Protein AF-A0A1G1XYU4-F1 (afdb_monomer)

Secondary structure (DSSP, 8-state):
--HHHHHHHHHHHHHHHHHHHHHHHHH--TTS--HHHHHHHHHHHHHHHHHHHHHHHHHHHHHH-TTS-HHHHHHHHHHHHHHHHHHHHHHHHHHHTT---HHHHHHHHHHHHHHHHHHHHTS-------S--

Organism: NCBI:txid1797532

Mean predicted aligned error: 9.59 Å

Radius of gyration: 18.7 Å; Cα contacts (8 Å, |Δi|>4): 73; chains: 1; bounding box: 48×29×56 Å

Foldseek 3Di:
DPPVVVLVVLVVQLVVLVVLLVVLVVPDDPVDDDPVSVVSNLVSQLSNQLSVQLVVQLVVCVVVPVPDDPVVSSVVSSLVSNLVSCLVSVQVVCVVVVVDDPVVNVVSVVVSVVVVVVVVVVPDPPPPPDDDD

Structure (mmCIF, N/CA/C/O backbone):
data_AF-A0A1G1XYU4-F1
#
_entry.id   AF-A0A1G1XYU4-F1
#
loop_
_atom_site.group_PDB
_atom_site.id
_atom_site.type_symbol
_atom_site.label_atom_id
_atom_site.label_alt_id
_atom_site.label_comp_id
_atom_site.label_asym_id
_atom_site.label_entity_id
_atom_site.label_seq_id
_atom_site.pdbx_PDB_ins_code
_atom_site.Cartn_x
_atom_site.Cartn_y
_atom_site.Cartn_z
_atom_site.occupancy
_atom_site.B_iso_or_equiv
_atom_site.auth_seq_id
_atom_site.auth_comp_id
_atom_site.auth_asym_id
_atom_site.auth_atom_id
_atom_site.pdbx_PDB_model_num
ATOM 1 N N . MET A 1 1 ? -0.118 -2.301 21.651 1.00 57.94 1 MET A N 1
ATOM 2 C CA . MET A 1 1 ? 0.614 -1.166 21.042 1.00 57.94 1 MET A CA 1
ATOM 3 C C . MET A 1 1 ? -0.142 0.128 21.299 1.00 57.94 1 MET A C 1
ATOM 5 O O . MET A 1 1 ? -1.360 0.132 21.177 1.00 57.94 1 MET A O 1
ATOM 9 N N . SER A 1 2 ? 0.558 1.212 21.639 1.00 79.00 2 SER A N 1
ATOM 10 C CA . SER A 1 2 ? -0.034 2.557 21.652 1.00 79.00 2 SER A CA 1
ATOM 11 C C . SER A 1 2 ? -0.469 2.937 20.234 1.00 79.00 2 SER A C 1
ATOM 13 O O . SER A 1 2 ? 0.284 2.725 19.283 1.00 79.00 2 SER A O 1
ATOM 15 N N . LEU A 1 3 ? -1.666 3.516 20.093 1.00 74.38 3 LEU A N 1
ATOM 16 C CA . LEU A 1 3 ? -2.190 4.030 18.821 1.00 74.38 3 LEU A CA 1
ATOM 17 C C . LEU A 1 3 ? -1.169 4.906 18.087 1.00 74.38 3 LEU A C 1
ATOM 19 O O . LEU A 1 3 ? -1.012 4.796 16.877 1.00 74.38 3 LEU A O 1
ATOM 23 N N . LYS A 1 4 ? -0.419 5.725 18.830 1.00 79.25 4 LYS A N 1
ATOM 24 C CA . LYS A 1 4 ? 0.601 6.617 18.267 1.00 79.25 4 LYS A CA 1
ATOM 25 C C . LYS A 1 4 ? 1.712 5.838 17.558 1.00 79.25 4 LYS A C 1
ATOM 27 O O . LYS A 1 4 ? 2.116 6.224 16.471 1.00 79.25 4 LYS A O 1
ATOM 32 N N . ILE A 1 5 ? 2.151 4.718 18.140 1.00 84.12 5 ILE A N 1
ATOM 33 C CA . ILE A 1 5 ? 3.210 3.865 17.579 1.00 84.12 5 ILE A CA 1
ATOM 34 C C . ILE A 1 5 ? 2.732 3.207 16.283 1.00 84.12 5 ILE A C 1
ATOM 36 O O . ILE A 1 5 ? 3.473 3.170 15.310 1.00 84.12 5 ILE A O 1
ATOM 40 N N . PHE A 1 6 ? 1.480 2.743 16.242 1.00 83.50 6 PHE A N 1
ATOM 41 C CA . PHE A 1 6 ? 0.910 2.126 15.042 1.00 83.50 6 PHE A CA 1
ATOM 42 C C . PHE A 1 6 ? 0.887 3.091 13.848 1.00 83.50 6 PHE A C 1
ATOM 44 O O . PHE A 1 6 ? 1.368 2.752 12.770 1.00 83.50 6 PHE A O 1
ATOM 51 N N . PHE A 1 7 ? 0.390 4.316 14.050 1.00 83.25 7 PHE A N 1
ATOM 52 C CA . PHE A 1 7 ? 0.400 5.338 12.999 1.00 83.25 7 PHE A CA 1
ATOM 53 C C . PHE A 1 7 ? 1.820 5.737 12.596 1.00 83.25 7 PHE A C 1
ATOM 55 O O . PHE A 1 7 ? 2.085 5.900 11.409 1.00 83.25 7 PHE A O 1
ATOM 62 N N . LEU A 1 8 ? 2.737 5.853 13.559 1.00 87.00 8 LEU A N 1
ATOM 63 C CA . LEU A 1 8 ? 4.131 6.197 13.289 1.00 87.00 8 LEU A CA 1
ATOM 64 C C . LEU A 1 8 ? 4.805 5.133 12.410 1.00 87.00 8 LEU A C 1
ATOM 66 O O . LEU A 1 8 ? 5.450 5.488 11.428 1.00 87.00 8 LEU A O 1
ATOM 70 N N . LEU A 1 9 ? 4.586 3.843 12.689 1.00 87.94 9 LEU A N 1
ATOM 71 C CA . LEU A 1 9 ? 5.093 2.744 11.857 1.00 87.94 9 LEU A CA 1
ATOM 72 C C . LEU A 1 9 ? 4.545 2.797 10.427 1.00 87.94 9 LEU A C 1
ATOM 74 O O . LEU A 1 9 ? 5.304 2.607 9.479 1.00 87.94 9 LEU A O 1
ATOM 78 N N . ILE A 1 10 ? 3.251 3.090 10.260 1.00 85.94 10 ILE A N 1
ATOM 79 C CA . ILE A 1 10 ? 2.650 3.223 8.926 1.00 85.94 10 ILE A CA 1
ATOM 80 C C . ILE A 1 10 ? 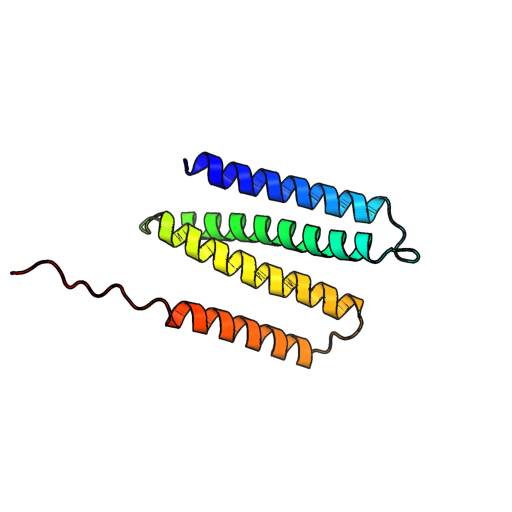3.257 4.404 8.175 1.00 85.94 10 ILE A C 1
ATOM 82 O O . ILE A 1 10 ? 3.630 4.256 7.014 1.00 85.94 10 ILE A O 1
ATOM 86 N N . ILE A 1 11 ? 3.388 5.561 8.825 1.00 88.69 11 ILE A N 1
ATOM 87 C CA . ILE A 1 11 ? 3.976 6.753 8.206 1.00 88.69 11 ILE A CA 1
ATOM 88 C C . ILE A 1 11 ? 5.423 6.469 7.794 1.00 88.69 11 ILE A C 1
ATOM 90 O O . ILE A 1 11 ? 5.771 6.706 6.641 1.00 88.69 11 ILE A O 1
ATOM 94 N N . LEU A 1 12 ? 6.237 5.894 8.684 1.00 90.56 12 LEU A N 1
ATOM 95 C CA . LEU A 1 12 ? 7.620 5.527 8.368 1.00 90.56 12 LEU A CA 1
ATOM 96 C C . LEU A 1 12 ? 7.702 4.542 7.200 1.00 90.56 12 LEU A C 1
ATOM 98 O O . LEU A 1 12 ? 8.475 4.769 6.274 1.00 90.56 12 LEU A O 1
ATOM 102 N N . GLY A 1 13 ? 6.882 3.488 7.200 1.00 89.56 13 GLY A N 1
ATOM 103 C CA . GLY A 1 13 ? 6.849 2.519 6.102 1.00 89.56 13 GLY A CA 1
ATOM 104 C C . GLY A 1 13 ? 6.423 3.146 4.771 1.00 89.56 13 GLY A C 1
ATOM 105 O O . GLY A 1 13 ? 6.997 2.840 3.726 1.00 89.56 13 GLY A O 1
ATOM 106 N N . THR A 1 14 ? 5.465 4.074 4.805 1.00 89.81 14 THR A N 1
ATOM 107 C CA . THR A 1 14 ? 4.993 4.805 3.616 1.00 89.81 14 THR A CA 1
ATOM 108 C C . THR A 1 14 ? 6.079 5.726 3.068 1.00 89.81 14 THR A C 1
ATOM 110 O O . THR A 1 14 ? 6.322 5.744 1.867 1.00 89.81 14 THR A O 1
ATOM 113 N N . VAL A 1 15 ? 6.772 6.466 3.938 1.00 91.12 15 VAL A N 1
ATOM 114 C CA . VAL A 1 15 ? 7.872 7.355 3.533 1.00 91.12 15 VAL A CA 1
ATOM 115 C C . VAL A 1 15 ? 9.042 6.547 2.979 1.00 91.12 15 VAL A C 1
ATOM 117 O O . VAL A 1 15 ? 9.586 6.900 1.937 1.00 91.12 15 VAL A O 1
ATOM 120 N N . PHE A 1 16 ? 9.399 5.439 3.630 1.00 91.81 16 PHE A N 1
ATOM 121 C CA . PHE A 1 16 ? 10.491 4.575 3.186 1.00 91.81 16 PHE A CA 1
ATOM 122 C C . PHE A 1 16 ? 10.206 3.937 1.820 1.00 91.81 16 PHE A C 1
ATOM 124 O O . PHE A 1 16 ? 11.049 3.978 0.926 1.00 91.81 16 PHE A O 1
ATOM 131 N N . SER A 1 17 ? 9.000 3.393 1.632 1.00 90.75 17 SER A N 1
ATOM 132 C CA . SER A 1 17 ? 8.579 2.835 0.340 1.00 90.75 17 SER A CA 1
ATOM 133 C C . SER A 1 17 ? 8.449 3.908 -0.746 1.00 90.75 17 SER A C 1
ATOM 135 O O . SER A 1 17 ? 8.870 3.674 -1.877 1.00 90.75 17 SER A O 1
ATOM 137 N N . GLY A 1 18 ? 7.977 5.108 -0.400 1.00 88.31 18 GLY A N 1
ATOM 138 C CA . GLY A 1 18 ? 7.931 6.246 -1.318 1.00 88.31 18 GLY A CA 1
ATOM 139 C C . GLY A 1 18 ? 9.324 6.698 -1.760 1.00 88.31 18 GLY A C 1
ATOM 140 O O . GLY A 1 18 ? 9.548 6.929 -2.946 1.00 88.31 18 GLY A O 1
ATOM 141 N N . PHE A 1 19 ? 10.284 6.752 -0.832 1.00 91.25 19 PHE A N 1
ATOM 142 C CA . PHE A 1 19 ? 11.681 7.048 -1.149 1.00 91.25 19 PHE A CA 1
ATOM 143 C C . PHE A 1 19 ? 12.275 5.997 -2.090 1.00 91.25 19 PHE A C 1
ATOM 145 O O . PHE A 1 19 ? 12.907 6.351 -3.082 1.00 91.25 19 PHE A O 1
ATOM 152 N N . ASN A 1 20 ? 12.021 4.713 -1.823 1.00 90.12 20 ASN A N 1
ATOM 153 C CA . ASN A 1 20 ? 12.475 3.621 -2.681 1.00 90.12 20 ASN A CA 1
ATOM 154 C C . ASN A 1 20 ? 11.899 3.740 -4.104 1.00 90.12 20 ASN A C 1
ATOM 156 O O . ASN A 1 20 ? 12.625 3.609 -5.084 1.00 90.12 20 ASN A O 1
ATOM 160 N N . LEU A 1 21 ? 10.615 4.088 -4.226 1.00 89.75 21 LEU A N 1
ATOM 161 C CA . LEU A 1 21 ? 9.961 4.315 -5.514 1.00 89.75 21 LEU A CA 1
ATOM 162 C C . LEU A 1 21 ? 10.594 5.475 -6.299 1.00 89.75 21 LEU A C 1
ATOM 164 O O . LEU A 1 21 ? 10.895 5.312 -7.482 1.00 89.75 21 LEU A O 1
ATOM 168 N N . VAL A 1 22 ? 10.831 6.621 -5.651 1.00 89.56 22 VAL A N 1
ATOM 169 C CA . VAL A 1 22 ? 11.508 7.772 -6.278 1.00 89.56 22 VAL A CA 1
ATOM 170 C C . VAL A 1 22 ? 12.934 7.407 -6.684 1.00 89.56 22 VAL A C 1
ATOM 172 O O . VAL A 1 22 ? 13.363 7.742 -7.785 1.00 89.56 22 VAL A O 1
ATOM 175 N N . PHE A 1 23 ? 13.650 6.675 -5.831 1.00 89.44 23 PHE A N 1
ATOM 176 C CA . PHE A 1 23 ? 15.001 6.209 -6.119 1.00 89.44 23 PHE A CA 1
ATOM 177 C C . PHE A 1 23 ? 15.038 5.306 -7.356 1.00 89.44 23 PHE A C 1
ATOM 179 O O . PHE A 1 23 ? 15.885 5.509 -8.226 1.00 89.44 23 PHE A O 1
ATOM 186 N N . ILE A 1 24 ? 14.100 4.359 -7.473 1.00 87.88 24 ILE A N 1
ATOM 187 C CA . ILE A 1 24 ? 14.015 3.474 -8.639 1.00 87.88 24 ILE A CA 1
ATOM 188 C C . ILE A 1 24 ? 13.727 4.277 -9.915 1.00 87.88 24 ILE A C 1
ATOM 190 O O . ILE A 1 24 ? 14.407 4.088 -10.919 1.00 87.88 24 ILE A O 1
ATOM 194 N N . LEU A 1 25 ? 12.766 5.205 -9.867 1.00 86.38 25 LEU A N 1
ATOM 195 C CA . LEU A 1 25 ? 12.396 6.051 -11.010 1.00 86.38 25 LEU A CA 1
ATOM 196 C C . LEU A 1 25 ? 13.528 6.974 -11.478 1.00 86.38 25 LEU A C 1
ATOM 198 O O . LEU A 1 25 ? 13.605 7.274 -12.665 1.00 86.38 25 LEU A O 1
ATOM 202 N N . ALA A 1 26 ? 14.373 7.445 -10.560 1.00 87.50 26 ALA A N 1
ATOM 203 C CA . ALA A 1 26 ? 15.445 8.387 -10.874 1.00 87.50 26 ALA A CA 1
ATOM 204 C C . ALA A 1 26 ? 16.742 7.714 -11.352 1.00 87.50 26 ALA A C 1
ATOM 206 O O . ALA A 1 26 ? 17.514 8.350 -12.062 1.00 87.50 26 ALA A O 1
ATOM 207 N N . ASN A 1 27 ? 17.004 6.465 -10.946 1.00 85.00 27 ASN A N 1
ATOM 208 C CA . ASN A 1 27 ? 18.310 5.822 -11.152 1.00 85.00 27 ASN A CA 1
ATOM 209 C C . ASN A 1 27 ? 18.290 4.632 -12.120 1.00 85.00 27 ASN A C 1
ATOM 211 O O . ASN A 1 27 ? 19.360 4.189 -12.526 1.00 85.00 27 ASN A O 1
ATOM 215 N N . PHE A 1 28 ? 17.122 4.083 -12.469 1.00 84.88 28 PHE A N 1
ATOM 216 C CA . PHE A 1 28 ? 17.045 2.904 -13.334 1.00 84.88 28 PHE A CA 1
ATOM 217 C C . PHE A 1 28 ? 16.431 3.233 -14.690 1.00 84.88 28 PHE A C 1
ATOM 219 O O . PHE A 1 28 ? 15.299 3.709 -14.781 1.00 84.88 28 PHE A O 1
ATOM 226 N N . ASP A 1 29 ? 17.162 2.889 -15.750 1.00 76.31 29 ASP A N 1
ATOM 227 C CA . ASP A 1 29 ? 16.671 3.008 -17.115 1.00 76.31 29 ASP A CA 1
ATOM 228 C C . ASP A 1 29 ? 15.583 1.962 -17.406 1.00 76.31 29 ASP A C 1
ATOM 230 O O . ASP A 1 29 ? 15.827 0.762 -17.239 1.00 76.31 29 ASP A O 1
ATOM 234 N N . PRO A 1 30 ? 14.411 2.367 -17.935 1.00 71.06 30 PRO A N 1
ATOM 235 C CA . PRO A 1 30 ? 13.280 1.472 -18.193 1.00 71.06 30 PRO A CA 1
ATOM 236 C C . PRO A 1 30 ? 13.570 0.359 -19.212 1.00 71.06 30 PRO A C 1
ATOM 238 O O . PRO A 1 30 ? 12.846 -0.633 -19.253 1.00 71.06 30 PRO A O 1
ATOM 241 N N . ASN A 1 31 ? 14.635 0.496 -20.006 1.00 72.44 31 ASN A N 1
ATOM 242 C CA . ASN A 1 31 ? 14.992 -0.440 -21.073 1.00 72.44 31 ASN A CA 1
ATOM 243 C C . ASN A 1 31 ? 15.958 -1.555 -20.627 1.00 72.44 31 ASN A C 1
ATOM 245 O O . ASN A 1 31 ? 16.172 -2.494 -21.389 1.00 72.44 31 ASN A O 1
ATOM 249 N N . GLN A 1 32 ? 16.535 -1.473 -19.420 1.00 75.00 32 GLN A N 1
ATOM 250 C CA . GLN A 1 32 ? 17.489 -2.464 -18.887 1.00 75.00 32 GLN A CA 1
ATOM 251 C C . GLN A 1 32 ? 17.120 -2.931 -17.466 1.00 75.00 32 GLN A C 1
ATOM 253 O O . GLN A 1 32 ? 17.979 -3.264 -16.650 1.00 75.00 32 GLN A O 1
ATOM 258 N N . ILE A 1 33 ? 15.826 -2.944 -17.140 1.00 80.69 33 ILE A N 1
ATOM 259 C CA . ILE A 1 33 ? 15.352 -3.307 -15.801 1.00 80.69 33 ILE A CA 1
ATOM 260 C C . ILE A 1 33 ? 15.491 -4.817 -15.564 1.00 80.69 33 ILE A C 1
ATOM 262 O O . ILE A 1 33 ? 14.922 -5.633 -16.288 1.00 80.69 33 ILE A O 1
ATOM 266 N N . SER A 1 34 ? 16.192 -5.192 -14.489 1.00 84.56 34 SER A N 1
ATOM 267 C CA . SER A 1 34 ? 16.203 -6.572 -13.994 1.00 84.56 34 SER A CA 1
ATOM 268 C C . SER A 1 34 ? 14.860 -6.934 -13.348 1.00 84.56 34 SER A C 1
ATOM 270 O O . SER A 1 34 ? 14.172 -6.083 -12.777 1.00 84.56 34 SER A O 1
ATOM 272 N N . PHE A 1 35 ? 14.505 -8.222 -13.360 1.00 83.44 35 PHE A N 1
ATOM 273 C CA . PHE A 1 35 ? 13.283 -8.717 -12.718 1.00 83.44 35 PHE A CA 1
ATOM 274 C C . PHE A 1 35 ? 13.170 -8.304 -11.237 1.00 83.44 35 PHE A C 1
ATOM 276 O O . PHE A 1 35 ? 12.081 -7.975 -10.766 1.00 83.44 35 PHE A O 1
ATOM 283 N N . PHE A 1 36 ? 14.291 -8.258 -10.511 1.00 83.94 36 PHE A N 1
ATOM 284 C CA . PHE A 1 36 ? 14.309 -7.836 -9.109 1.00 83.94 36 PHE A CA 1
ATOM 285 C C . PHE A 1 36 ? 13.932 -6.365 -8.947 1.00 83.94 36 PHE A C 1
ATOM 287 O O . PHE A 1 36 ? 13.090 -6.048 -8.111 1.00 83.94 36 PHE A O 1
ATOM 294 N N . THR A 1 37 ? 14.500 -5.477 -9.767 1.00 85.94 37 THR A N 1
ATOM 295 C CA . THR A 1 37 ? 14.176 -4.043 -9.744 1.00 85.94 37 THR A CA 1
ATOM 296 C C . THR A 1 37 ? 12.709 -3.811 -10.099 1.00 85.94 37 THR A C 1
ATOM 298 O O . THR A 1 37 ? 12.035 -3.009 -9.453 1.00 85.94 37 THR A O 1
ATOM 301 N N . PHE A 1 38 ? 12.186 -4.567 -11.069 1.00 84.38 38 PHE A N 1
ATOM 302 C CA . PHE A 1 38 ? 10.769 -4.542 -11.420 1.00 84.38 38 PHE A CA 1
ATOM 303 C C . PHE A 1 38 ? 9.893 -4.934 -10.221 1.00 84.38 38 PHE A C 1
ATOM 305 O O . PHE A 1 38 ? 9.003 -4.179 -9.838 1.00 84.38 38 PHE A O 1
ATOM 312 N N . LEU A 1 39 ? 10.165 -6.067 -9.566 1.00 87.56 39 LEU A N 1
ATOM 313 C CA . LEU A 1 39 ? 9.392 -6.512 -8.403 1.00 87.56 39 LEU A CA 1
ATOM 314 C C . LEU A 1 39 ? 9.448 -5.497 -7.245 1.00 87.56 39 LEU A C 1
ATOM 316 O O . LEU A 1 39 ? 8.415 -5.185 -6.645 1.00 87.56 39 LEU A O 1
ATOM 320 N N . LEU A 1 40 ? 10.632 -4.941 -6.966 1.00 87.31 40 LEU A N 1
ATOM 321 C CA . LEU A 1 40 ? 10.838 -3.934 -5.921 1.00 87.31 40 LEU A CA 1
ATOM 322 C C . LEU A 1 40 ? 10.051 -2.646 -6.192 1.00 87.31 40 LEU A C 1
ATOM 324 O O . LEU A 1 40 ? 9.504 -2.053 -5.258 1.00 87.31 40 LEU A O 1
ATOM 328 N N . PHE A 1 41 ? 9.942 -2.247 -7.461 1.00 87.81 41 PHE A N 1
ATOM 329 C CA . PHE A 1 41 ? 9.132 -1.108 -7.876 1.00 87.81 41 PHE A CA 1
ATOM 330 C C . PHE A 1 41 ? 7.649 -1.323 -7.553 1.00 87.81 41 PHE A C 1
ATOM 332 O O . PHE A 1 41 ? 7.046 -0.483 -6.883 1.00 87.81 41 PHE A O 1
ATOM 339 N N . TYR A 1 42 ? 7.060 -2.458 -7.952 1.00 86.69 42 TYR A N 1
ATOM 340 C CA . TYR A 1 42 ? 5.636 -2.726 -7.693 1.00 86.69 42 TYR A CA 1
ATOM 341 C C . TYR A 1 42 ? 5.323 -2.908 -6.208 1.00 86.69 42 TYR A C 1
ATOM 343 O O . TYR A 1 42 ? 4.276 -2.445 -5.753 1.00 86.69 42 TYR A O 1
ATOM 351 N N . LEU A 1 43 ? 6.224 -3.530 -5.441 1.00 88.31 43 LEU A N 1
ATOM 352 C CA . LEU A 1 43 ? 6.102 -3.616 -3.982 1.00 88.31 43 LEU A CA 1
ATOM 353 C C . LEU A 1 43 ? 6.126 -2.224 -3.346 1.00 88.31 43 LEU A C 1
ATOM 355 O O . LEU A 1 43 ? 5.242 -1.896 -2.555 1.00 88.31 43 LEU A O 1
ATOM 359 N N . SER A 1 44 ? 7.093 -1.388 -3.721 1.00 89.56 44 SER A N 1
ATOM 360 C CA . SER A 1 44 ? 7.216 -0.025 -3.192 1.00 89.56 44 SER A CA 1
ATOM 361 C C . SER A 1 44 ? 6.006 0.833 -3.558 1.00 89.56 44 SER A C 1
ATOM 363 O O . SER A 1 44 ? 5.479 1.554 -2.708 1.00 89.56 44 SER A O 1
ATOM 365 N N . LEU A 1 45 ? 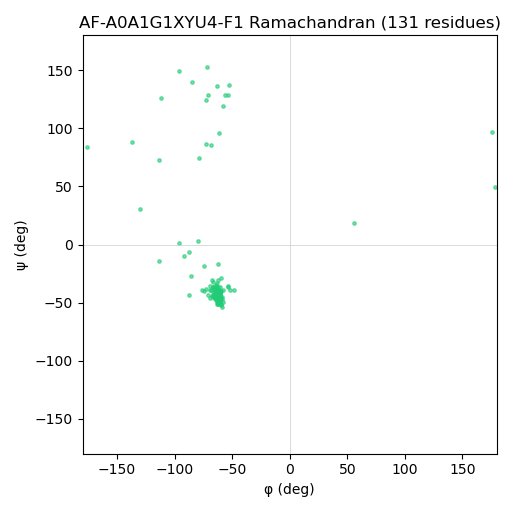5.500 0.696 -4.786 1.00 88.06 45 LEU A N 1
ATOM 366 C CA . LEU A 1 45 ? 4.278 1.352 -5.246 1.00 88.06 45 LEU A CA 1
ATOM 367 C C . LEU A 1 45 ? 3.066 0.892 -4.430 1.00 88.06 45 LEU A C 1
ATOM 369 O O . LEU A 1 45 ? 2.326 1.723 -3.907 1.00 88.06 45 LEU A O 1
ATOM 373 N N . PHE A 1 46 ? 2.903 -0.419 -4.241 1.00 89.25 46 PHE A N 1
ATOM 374 C CA . PHE A 1 46 ? 1.828 -0.978 -3.424 1.00 89.25 46 PHE A CA 1
ATOM 375 C C . PHE A 1 46 ? 1.852 -0.460 -1.981 1.00 89.25 46 PHE A C 1
ATOM 377 O O . PHE A 1 46 ? 0.827 0.018 -1.491 1.00 89.25 46 PHE A O 1
ATOM 384 N N . PHE A 1 47 ? 3.006 -0.508 -1.310 1.00 88.12 47 PHE A N 1
ATOM 385 C CA . PHE A 1 47 ? 3.131 -0.042 0.074 1.00 88.12 47 PHE A CA 1
ATOM 386 C C . PHE A 1 47 ? 2.893 1.463 0.207 1.00 88.12 47 PHE A C 1
ATOM 388 O O . PHE A 1 47 ? 2.189 1.884 1.127 1.00 88.12 47 PHE A O 1
ATOM 395 N N . THR A 1 48 ? 3.398 2.260 -0.737 1.00 88.75 48 THR A N 1
ATOM 396 C CA . THR A 1 48 ? 3.194 3.714 -0.748 1.00 88.75 48 THR A CA 1
ATOM 397 C C . THR A 1 48 ? 1.710 4.052 -0.878 1.00 88.75 48 THR A C 1
ATOM 399 O O . THR A 1 48 ? 1.167 4.827 -0.088 1.00 88.75 48 THR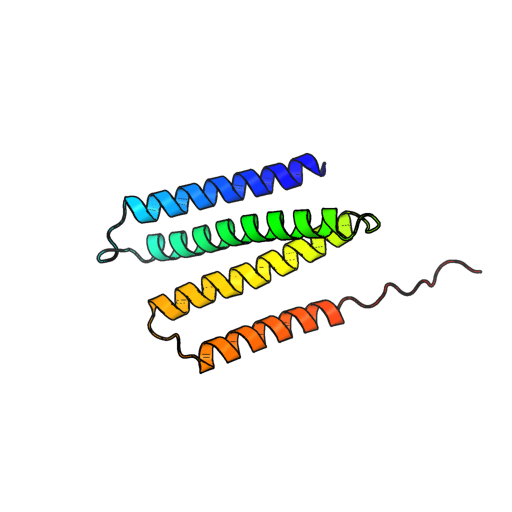 A O 1
ATOM 402 N N . LEU A 1 49 ? 1.020 3.427 -1.837 1.00 86.56 49 LEU A N 1
ATOM 403 C CA . LEU A 1 49 ? -0.411 3.640 -2.038 1.00 86.56 49 LEU A CA 1
ATOM 404 C C . LEU A 1 49 ? -1.227 3.143 -0.839 1.00 86.56 49 LEU A C 1
ATOM 406 O O . LEU A 1 49 ? -2.139 3.839 -0.395 1.00 86.56 49 LEU A O 1
ATOM 410 N N . ALA A 1 50 ? -0.892 1.974 -0.279 1.00 85.44 50 ALA A N 1
ATOM 411 C CA . ALA A 1 50 ? -1.602 1.412 0.875 1.00 85.44 50 ALA A CA 1
ATOM 412 C C . ALA A 1 50 ? -1.482 2.320 2.096 1.00 85.44 50 ALA A C 1
ATOM 414 O O . ALA A 1 50 ? -2.479 2.580 2.770 1.00 85.44 50 ALA A O 1
ATOM 415 N N . GLY A 1 51 ? -0.293 2.866 2.336 1.00 85.00 51 GLY A N 1
ATOM 416 C CA . GLY A 1 51 ? -0.063 3.857 3.376 1.00 85.00 51 GLY A CA 1
ATOM 417 C C . GLY A 1 51 ? -0.893 5.127 3.192 1.00 85.00 51 GLY A C 1
ATOM 418 O O . GLY A 1 51 ? -1.615 5.533 4.106 1.00 85.00 51 GLY A O 1
ATOM 419 N N . LEU A 1 52 ? -0.852 5.722 1.996 1.00 86.69 52 LEU A N 1
ATOM 420 C CA . LEU A 1 52 ? -1.598 6.945 1.680 1.00 86.69 52 LEU A CA 1
ATOM 421 C C . LEU A 1 52 ? -3.113 6.749 1.794 1.00 86.69 52 LEU A C 1
ATOM 423 O O . LEU A 1 52 ? -3.791 7.540 2.454 1.00 86.69 52 LEU A O 1
ATOM 427 N N . ILE A 1 53 ? -3.651 5.681 1.200 1.00 86.62 53 ILE A N 1
ATOM 428 C CA . ILE A 1 53 ? -5.089 5.398 1.239 1.00 86.62 53 ILE A CA 1
ATOM 429 C C . ILE A 1 53 ? -5.533 5.083 2.666 1.00 86.62 53 ILE A C 1
ATOM 431 O O . ILE A 1 53 ? -6.613 5.519 3.070 1.00 86.62 53 ILE A O 1
ATOM 435 N N . PHE A 1 54 ? -4.717 4.381 3.457 1.00 86.75 54 PHE A N 1
ATOM 436 C CA . PHE A 1 54 ? -5.016 4.145 4.868 1.00 86.75 54 PHE A CA 1
ATOM 437 C C . PHE A 1 54 ? -5.121 5.460 5.647 1.00 86.75 54 PHE A C 1
ATOM 439 O O . PHE A 1 54 ? -6.121 5.675 6.338 1.00 86.75 54 PHE A O 1
ATOM 446 N N . LEU A 1 55 ? -4.131 6.347 5.501 1.00 84.06 55 LEU A N 1
ATOM 447 C CA . LEU A 1 55 ? -4.103 7.656 6.160 1.00 84.06 55 LEU A CA 1
ATOM 448 C C . LEU A 1 55 ? -5.322 8.504 5.771 1.00 84.06 55 LEU A C 1
ATOM 450 O O . LEU A 1 55 ? -5.990 9.062 6.643 1.00 84.06 55 LEU A O 1
ATOM 454 N N . ILE A 1 56 ? -5.659 8.542 4.480 1.00 84.19 56 ILE A N 1
ATOM 455 C CA . ILE A 1 56 ? -6.832 9.256 3.955 1.00 84.19 56 ILE A CA 1
ATOM 456 C C . ILE A 1 56 ? -8.134 8.660 4.499 1.00 84.19 56 ILE A C 1
ATOM 458 O O . ILE A 1 56 ? -8.999 9.394 4.978 1.00 84.19 56 ILE A O 1
ATOM 462 N N . SER A 1 57 ? -8.271 7.334 4.469 1.00 80.12 57 SER A N 1
ATOM 463 C CA . SER A 1 57 ? -9.478 6.627 4.916 1.00 80.12 57 SER A CA 1
ATOM 464 C C . SER A 1 57 ? -9.718 6.806 6.412 1.00 80.12 57 SER A C 1
ATOM 466 O O . SER A 1 57 ? -10.855 7.016 6.841 1.00 80.12 57 SER A O 1
ATOM 468 N N . ASP A 1 58 ? -8.658 6.735 7.221 1.00 79.81 58 ASP A N 1
ATOM 469 C CA . ASP A 1 58 ? -8.748 6.987 8.657 1.00 79.81 58 ASP A CA 1
ATOM 470 C C . ASP A 1 58 ? -9.083 8.453 8.955 1.00 79.81 58 ASP A C 1
ATOM 472 O O . ASP A 1 58 ? -9.997 8.717 9.739 1.00 79.81 58 ASP A O 1
ATOM 476 N N . TRP A 1 59 ? -8.434 9.404 8.274 1.00 79.81 59 TRP A N 1
ATOM 477 C CA . TRP A 1 59 ? -8.709 10.832 8.447 1.00 79.81 59 TRP A CA 1
ATOM 478 C C . TRP A 1 59 ? -10.155 11.194 8.084 1.00 79.81 59 TRP A C 1
ATOM 480 O O . TRP A 1 59 ? -10.845 11.871 8.855 1.00 79.81 59 TRP A O 1
ATOM 490 N N . LEU A 1 60 ? -10.654 10.672 6.961 1.00 78.62 60 LEU A N 1
ATOM 491 C CA . LEU A 1 60 ? -12.028 10.879 6.513 1.00 78.62 60 LEU A CA 1
ATOM 492 C C . LEU A 1 60 ? -13.036 10.296 7.518 1.00 78.62 60 LEU A C 1
ATOM 494 O O . LEU A 1 60 ? -13.961 10.989 7.950 1.00 78.62 60 LEU A O 1
ATOM 498 N N . LYS A 1 61 ? -12.825 9.055 7.977 1.00 75.81 61 LYS A N 1
ATOM 499 C CA . LYS A 1 61 ? -13.702 8.414 8.974 1.00 75.81 61 LYS A CA 1
ATOM 500 C C . LYS A 1 61 ? -13.616 9.072 10.347 1.00 75.81 61 LYS A C 1
ATOM 502 O O . LYS A 1 61 ? -14.614 9.095 11.062 1.00 75.81 61 LYS A O 1
ATOM 507 N N . LYS A 1 62 ? -12.468 9.634 10.726 1.00 76.75 62 LYS A N 1
ATOM 508 C CA . LYS A 1 62 ? -12.319 10.418 11.960 1.00 76.75 62 LYS A CA 1
ATOM 509 C C . LYS A 1 62 ? -13.175 11.687 11.925 1.00 76.75 62 LYS A C 1
ATOM 511 O O . LYS A 1 62 ? -13.723 12.069 12.958 1.00 76.75 62 LYS A O 1
ATOM 516 N N . LYS A 1 63 ? -13.313 12.319 10.754 1.00 73.94 63 LYS A N 1
ATOM 517 C CA . LYS A 1 63 ? -14.135 13.525 10.571 1.00 73.94 63 LYS A CA 1
ATOM 518 C C . LYS A 1 63 ? -15.635 13.211 10.527 1.00 73.94 63 LYS A C 1
ATOM 520 O O . LYS A 1 63 ? -16.415 13.963 11.104 1.00 73.94 63 LYS A O 1
ATOM 525 N N . ILE A 1 64 ? -16.021 12.106 9.883 1.00 72.69 64 ILE A N 1
ATOM 526 C CA . ILE A 1 64 ? -17.430 11.742 9.646 1.00 72.69 64 ILE A CA 1
ATOM 527 C C . ILE A 1 64 ? -18.030 10.931 10.809 1.00 72.69 64 ILE A C 1
ATOM 529 O O . ILE A 1 64 ? -19.146 11.205 11.238 1.00 72.69 64 ILE A O 1
ATOM 533 N N . LEU A 1 65 ? -17.304 9.953 11.362 1.00 67.25 65 LEU A N 1
ATOM 534 C CA . LEU A 1 65 ? -17.815 9.013 12.371 1.00 67.25 65 LEU A CA 1
ATOM 535 C C . LEU A 1 65 ? -17.130 9.205 13.729 1.00 67.25 65 LEU A C 1
ATOM 537 O O . LEU A 1 65 ? -16.336 8.368 14.176 1.00 67.25 65 LEU A O 1
ATOM 541 N N . LYS A 1 66 ? -17.476 10.304 14.415 1.00 61.91 66 LYS A N 1
ATOM 542 C CA . LYS A 1 66 ? -16.957 10.633 15.758 1.00 61.91 66 LYS A CA 1
ATOM 543 C C . LYS A 1 66 ? -17.269 9.562 16.823 1.00 61.91 66 LYS A C 1
ATOM 545 O O . LYS A 1 66 ? -16.451 9.375 17.716 1.00 61.91 66 LYS A O 1
ATOM 550 N N . ASN A 1 67 ? -18.368 8.808 16.685 1.00 60.47 67 ASN A N 1
ATOM 551 C CA . ASN A 1 67 ? -18.853 7.856 17.702 1.00 60.47 67 ASN A CA 1
ATOM 552 C C . ASN A 1 67 ? -18.436 6.384 17.510 1.00 60.47 67 ASN A C 1
ATOM 554 O O . ASN A 1 67 ? -18.830 5.537 18.309 1.00 60.47 67 ASN A O 1
ATOM 558 N N . GLN A 1 68 ? -17.654 6.034 16.483 1.00 64.12 68 GLN A N 1
ATOM 559 C CA . GLN A 1 68 ? -17.211 4.643 16.312 1.00 64.12 68 GLN A CA 1
ATOM 560 C C . GLN A 1 68 ? -15.956 4.315 17.129 1.00 64.12 68 GLN A C 1
ATOM 562 O O . GLN A 1 68 ? -14.995 5.093 17.171 1.00 64.12 68 GLN A O 1
ATOM 567 N N . LEU A 1 69 ? -15.949 3.109 17.715 1.00 70.19 69 LEU A N 1
ATOM 568 C CA . LEU A 1 69 ? -14.795 2.529 18.401 1.00 70.19 69 LEU A CA 1
ATOM 569 C C . LEU A 1 69 ? -13.576 2.534 17.470 1.00 70.19 69 LEU A C 1
ATOM 571 O O . LEU A 1 69 ? -13.626 2.037 16.342 1.00 70.19 69 LEU A O 1
ATOM 575 N N . TRP A 1 70 ? -12.459 3.064 17.969 1.00 67.50 70 TRP A N 1
ATOM 576 C CA . TRP A 1 70 ? -11.223 3.251 17.202 1.00 67.50 70 TRP A CA 1
ATOM 577 C C . TRP A 1 70 ? -10.762 1.972 16.486 1.00 67.50 70 TRP A C 1
ATOM 579 O O . TRP A 1 70 ? -10.341 2.025 15.333 1.00 67.50 70 TRP A O 1
ATOM 589 N N . TYR A 1 71 ? -10.902 0.819 17.143 1.00 67.62 71 TYR A N 1
ATOM 590 C CA . TYR A 1 71 ? -10.442 -0.470 16.634 1.00 67.62 71 TYR A CA 1
ATOM 591 C C . TYR A 1 71 ? -11.216 -0.912 15.382 1.00 67.62 71 TYR A C 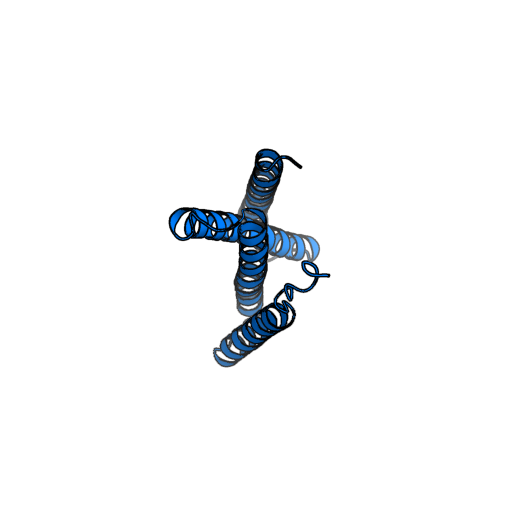1
ATOM 593 O O . TYR A 1 71 ? -10.639 -1.443 14.433 1.00 67.62 71 TYR A O 1
ATOM 601 N N . GLN A 1 72 ? -12.522 -0.636 15.335 1.00 71.25 72 GLN A N 1
ATOM 602 C CA . GLN A 1 72 ? -13.366 -0.968 14.183 1.00 71.25 72 GLN A CA 1
ATOM 603 C C . GLN A 1 72 ? -13.080 -0.045 12.990 1.00 71.25 72 GLN A C 1
ATOM 605 O O . GLN A 1 72 ? -13.020 -0.503 11.842 1.00 71.25 72 GLN A O 1
ATOM 610 N N . ARG A 1 73 ? -12.827 1.242 13.256 1.00 72.31 73 ARG A N 1
ATOM 611 C CA . ARG A 1 73 ? -12.451 2.225 12.230 1.00 72.31 73 ARG A CA 1
ATOM 612 C C . ARG A 1 73 ? -11.117 1.870 11.573 1.00 72.31 73 ARG A C 1
ATOM 614 O O . ARG A 1 73 ? -11.064 1.756 10.353 1.00 72.31 73 ARG A O 1
ATOM 621 N N . VAL A 1 74 ? -10.080 1.584 12.362 1.00 74.69 74 VAL A N 1
ATOM 622 C CA . VAL A 1 74 ? -8.760 1.196 11.834 1.00 74.69 74 VAL A CA 1
ATOM 623 C C . VAL A 1 74 ? -8.854 -0.091 11.009 1.00 74.69 74 VAL A C 1
ATOM 625 O O . VAL A 1 74 ? -8.369 -0.135 9.881 1.00 74.69 74 VAL A O 1
ATOM 628 N N . ARG A 1 75 ? -9.555 -1.121 11.504 1.00 76.00 75 ARG A N 1
ATOM 629 C CA . ARG A 1 75 ? -9.703 -2.402 10.788 1.00 76.00 75 ARG A CA 1
ATOM 630 C C . ARG A 1 75 ? -10.457 -2.271 9.461 1.00 76.00 75 ARG A C 1
ATOM 632 O O . ARG A 1 75 ? -10.166 -2.996 8.513 1.00 76.00 75 ARG A O 1
ATOM 639 N N . THR A 1 76 ? -11.446 -1.383 9.373 1.00 76.00 76 THR A N 1
ATOM 640 C CA . THR A 1 76 ? -12.132 -1.115 8.096 1.00 76.00 76 THR A CA 1
ATOM 641 C C . THR A 1 76 ? -11.264 -0.281 7.155 1.00 76.00 76 THR A C 1
ATOM 643 O O . THR A 1 76 ? -11.208 -0.594 5.973 1.00 76.00 76 THR A O 1
ATOM 646 N N . SER A 1 77 ? -10.539 0.724 7.656 1.00 78.69 77 SER A N 1
ATOM 647 C CA . SER A 1 77 ? -9.626 1.540 6.841 1.00 78.69 77 SER A CA 1
ATOM 648 C C . SER A 1 77 ? -8.457 0.746 6.262 1.00 78.69 77 SER A C 1
ATOM 650 O O . SER A 1 77 ? -8.134 0.940 5.098 1.00 78.69 77 SER A O 1
ATOM 652 N N . ILE A 1 78 ? -7.861 -0.180 7.024 1.00 77.31 78 ILE A N 1
ATOM 653 C CA . ILE A 1 78 ? -6.797 -1.065 6.513 1.00 77.31 78 ILE A CA 1
ATOM 654 C C . ILE A 1 78 ? -7.317 -1.910 5.351 1.00 77.31 78 ILE A C 1
ATOM 656 O O . ILE A 1 78 ? -6.641 -2.040 4.338 1.00 77.31 78 ILE A O 1
ATOM 660 N N . ARG A 1 79 ? -8.531 -2.460 5.474 1.00 81.81 79 ARG A N 1
ATOM 661 C CA . ARG A 1 79 ? -9.130 -3.270 4.407 1.00 81.81 79 ARG A CA 1
ATOM 662 C C . ARG A 1 79 ? -9.331 -2.455 3.136 1.00 81.81 79 ARG A C 1
ATOM 664 O O . ARG A 1 79 ? -8.849 -2.881 2.094 1.00 81.81 79 ARG A O 1
ATOM 671 N N . HIS A 1 80 ? -9.957 -1.280 3.223 1.00 81.75 80 HIS A N 1
ATOM 672 C CA . HIS A 1 80 ? -10.133 -0.431 2.041 1.00 81.75 80 HIS A CA 1
ATOM 673 C C . HIS A 1 80 ? -8.784 -0.017 1.446 1.00 81.75 80 HIS A C 1
ATOM 675 O O . HIS A 1 80 ? -8.628 -0.048 0.233 1.00 81.75 80 HIS A O 1
ATOM 681 N N . ALA A 1 81 ? -7.791 0.301 2.281 1.00 83.88 81 ALA A N 1
ATOM 682 C CA . ALA A 1 81 ? -6.453 0.640 1.814 1.00 83.88 81 ALA A CA 1
ATOM 683 C C . ALA A 1 81 ? -5.796 -0.499 1.030 1.00 83.88 81 ALA A C 1
ATOM 685 O O . ALA A 1 81 ? -5.281 -0.265 -0.056 1.00 83.88 81 ALA A O 1
ATOM 686 N N . ILE A 1 82 ? -5.866 -1.734 1.529 1.00 82.31 82 ILE A N 1
ATOM 687 C CA . ILE A 1 82 ? -5.327 -2.904 0.825 1.00 82.31 82 ILE A CA 1
ATOM 688 C C . ILE A 1 82 ? -6.061 -3.122 -0.501 1.00 82.31 82 ILE A C 1
ATOM 690 O O . ILE A 1 82 ? -5.409 -3.312 -1.526 1.00 82.31 82 ILE A O 1
ATOM 694 N N . PHE A 1 83 ? -7.396 -3.061 -0.502 1.00 82.00 83 PHE A N 1
ATOM 695 C CA . PHE A 1 83 ? -8.192 -3.260 -1.714 1.00 82.00 83 PHE A CA 1
ATOM 696 C C . PHE A 1 83 ? -7.917 -2.197 -2.773 1.00 82.00 83 PHE A C 1
ATOM 698 O O . PHE A 1 83 ? -7.597 -2.539 -3.908 1.00 82.00 83 PHE A O 1
ATOM 705 N N . PHE A 1 84 ? -7.979 -0.917 -2.411 1.00 80.50 84 PHE A N 1
ATOM 706 C CA . PHE A 1 84 ? -7.720 0.171 -3.352 1.00 80.50 84 PHE A CA 1
ATOM 707 C C . PHE A 1 84 ? -6.280 0.169 -3.860 1.00 80.50 84 PHE A C 1
ATOM 709 O O . PHE A 1 84 ? -6.056 0.410 -5.046 1.00 80.50 84 PHE A O 1
ATOM 716 N N . SER A 1 85 ? -5.303 -0.155 -3.015 1.00 84.88 85 SER A N 1
ATOM 717 C CA . SER A 1 85 ? -3.918 -0.276 -3.470 1.00 84.88 85 SER A CA 1
ATOM 718 C C . SER A 1 85 ? -3.712 -1.464 -4.390 1.00 84.88 85 SER A C 1
ATOM 720 O O . SER A 1 85 ? -3.017 -1.326 -5.389 1.00 84.88 85 SER A O 1
ATOM 722 N N . LEU A 1 86 ? -4.352 -2.607 -4.127 1.00 83.44 86 LEU A N 1
ATOM 723 C CA . LEU A 1 86 ? -4.347 -3.733 -5.064 1.00 83.44 86 LEU A CA 1
ATOM 724 C C . LEU A 1 86 ? -4.973 -3.344 -6.406 1.00 83.44 86 LEU A C 1
ATOM 726 O O . LEU A 1 86 ? -4.421 -3.693 -7.449 1.00 83.44 86 LEU A O 1
ATOM 730 N N . ILE A 1 87 ? -6.077 -2.586 -6.384 1.00 83.06 87 ILE A N 1
ATOM 731 C CA . ILE A 1 87 ? -6.721 -2.073 -7.598 1.00 83.06 87 ILE A CA 1
ATOM 732 C C . ILE A 1 87 ? -5.732 -1.217 -8.393 1.00 83.06 87 ILE A C 1
ATOM 734 O O . ILE A 1 87 ? -5.507 -1.459 -9.575 1.00 83.06 87 ILE A O 1
ATOM 738 N N . LEU A 1 88 ? -5.123 -0.221 -7.754 1.00 81.50 88 LEU A N 1
ATOM 739 C CA . LEU A 1 88 ? -4.266 0.746 -8.437 1.00 81.50 88 LEU A CA 1
ATOM 740 C C . LEU A 1 88 ? -2.941 0.129 -8.901 1.00 81.50 88 LEU A C 1
ATOM 742 O O . LEU A 1 88 ? -2.538 0.349 -10.044 1.00 81.50 88 LEU A O 1
ATOM 746 N N . THR A 1 89 ? -2.289 -0.685 -8.068 1.00 85.81 89 THR A N 1
ATOM 747 C CA . THR A 1 89 ? -1.050 -1.381 -8.443 1.00 85.81 89 THR A CA 1
ATOM 748 C C . THR A 1 89 ? -1.309 -2.422 -9.530 1.00 85.81 89 THR A C 1
ATOM 750 O O . THR A 1 89 ? -0.562 -2.486 -10.505 1.00 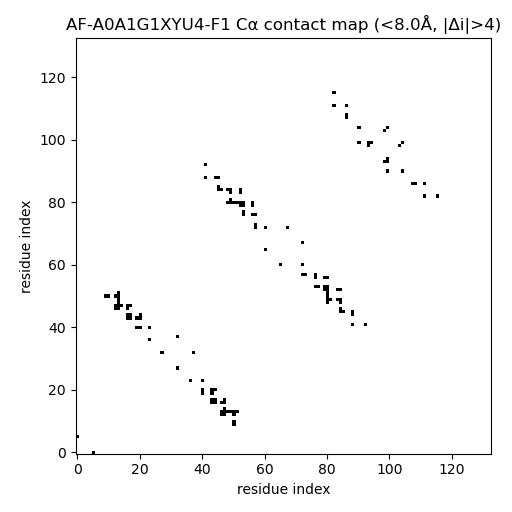85.81 89 THR A O 1
ATOM 753 N N . GLY A 1 90 ? -2.385 -3.207 -9.409 1.00 82.38 90 GLY A N 1
ATOM 754 C CA . GLY A 1 90 ? -2.781 -4.174 -10.432 1.00 82.38 90 GLY A CA 1
ATOM 755 C C . GLY A 1 90 ? -3.132 -3.489 -11.749 1.00 82.38 90 GLY A C 1
ATOM 756 O O . GLY A 1 90 ? -2.670 -3.906 -12.807 1.00 82.38 90 GLY A O 1
ATOM 757 N N . TRP A 1 91 ? -3.857 -2.371 -11.695 1.00 80.69 91 TRP A N 1
ATOM 758 C CA . TRP A 1 91 ? -4.159 -1.560 -12.871 1.00 80.69 91 TRP A CA 1
ATOM 759 C C . TRP A 1 91 ? -2.890 -1.031 -13.550 1.00 80.69 91 TRP A C 1
ATOM 761 O O . TRP A 1 91 ? -2.747 -1.169 -14.767 1.00 80.69 91 TRP A O 1
ATOM 771 N N . ALA A 1 92 ? -1.937 -0.495 -12.781 1.00 80.69 92 ALA A N 1
ATOM 772 C CA . ALA A 1 92 ? -0.648 -0.042 -13.300 1.00 80.69 92 ALA A CA 1
ATOM 773 C C . ALA A 1 92 ? 0.150 -1.187 -13.952 1.00 80.69 92 ALA A C 1
ATOM 775 O O . ALA A 1 92 ? 0.700 -1.012 -15.041 1.00 80.69 92 ALA A O 1
ATOM 776 N N . PHE A 1 93 ? 0.147 -2.374 -13.340 1.00 82.06 93 PHE A N 1
ATOM 777 C CA . PHE A 1 93 ? 0.793 -3.569 -13.886 1.00 82.06 93 PHE A CA 1
ATOM 778 C C . PHE A 1 93 ? 0.151 -4.017 -15.210 1.00 82.06 93 PHE A C 1
ATOM 780 O O . PHE A 1 93 ? 0.845 -4.207 -16.211 1.00 82.06 93 PHE A O 1
ATOM 787 N N . LEU A 1 94 ? -1.182 -4.101 -15.265 1.00 81.75 94 LEU A N 1
ATOM 788 C CA . LEU A 1 94 ? -1.911 -4.434 -16.494 1.00 81.75 94 LEU A CA 1
ATOM 789 C C . LEU A 1 94 ? -1.655 -3.407 -17.607 1.00 81.75 94 LEU A C 1
ATOM 791 O O . LEU A 1 94 ? -1.564 -3.781 -18.782 1.00 81.75 94 LEU A O 1
ATOM 795 N N . LYS A 1 95 ? -1.524 -2.120 -17.247 1.00 80.06 95 LYS A N 1
ATOM 796 C CA . LYS A 1 95 ? -1.167 -1.043 -18.183 1.00 80.06 95 LYS A CA 1
ATOM 797 C C . LYS A 1 95 ? 0.213 -1.260 -18.780 1.00 80.06 95 LYS A C 1
ATOM 799 O O . LYS A 1 95 ? 0.362 -1.161 -19.995 1.00 80.06 95 LYS A O 1
ATOM 804 N N . SER A 1 96 ? 1.196 -1.564 -17.933 1.00 77.25 96 SER A N 1
ATOM 805 C CA . SER A 1 96 ? 2.584 -1.795 -18.343 1.00 77.25 96 SER A CA 1
ATOM 806 C C . SER A 1 96 ? 2.686 -2.925 -19.371 1.00 77.25 96 SER A C 1
ATOM 808 O O . SER A 1 96 ? 3.373 -2.772 -20.377 1.00 77.25 96 SER A O 1
ATOM 810 N N . GLN A 1 97 ? 1.900 -3.989 -19.200 1.00 80.06 97 GLN A N 1
ATOM 811 C CA . GLN A 1 97 ? 1.878 -5.132 -20.117 1.00 80.06 97 GLN A CA 1
ATOM 812 C C . GLN A 1 97 ? 1.049 -4.907 -21.396 1.00 80.06 97 GLN A C 1
ATOM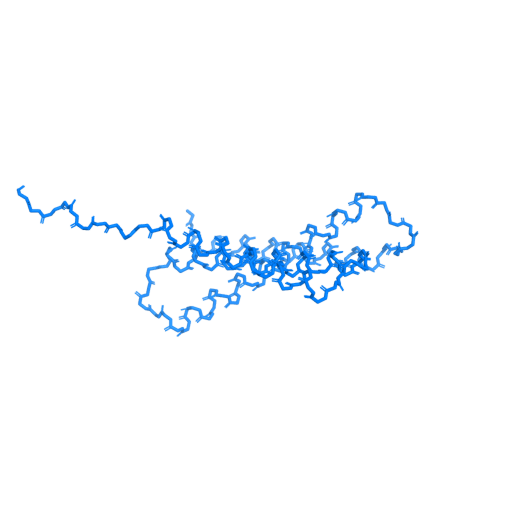 814 O O . GLN A 1 97 ? 0.886 -5.832 -22.188 1.00 80.06 97 GLN A O 1
ATOM 819 N N . LYS A 1 98 ? 0.475 -3.709 -21.609 1.00 77.81 98 LYS A N 1
ATOM 820 C CA . LYS A 1 98 ? -0.490 -3.413 -22.693 1.00 77.81 98 LYS A CA 1
ATOM 821 C C . LYS A 1 98 ? -1.724 -4.340 -22.705 1.00 77.81 98 LYS A C 1
ATOM 823 O O . LYS A 1 98 ? -2.448 -4.408 -23.696 1.00 77.81 98 LYS A O 1
ATOM 828 N N . LEU A 1 99 ? -1.999 -5.027 -21.594 1.00 74.75 99 LEU A N 1
ATOM 829 C CA . LEU A 1 99 ? -3.139 -5.940 -21.422 1.00 74.75 99 LEU A CA 1
ATOM 830 C C . LEU A 1 99 ? -4.403 -5.218 -20.943 1.00 74.75 99 LEU A C 1
ATOM 832 O O . LEU A 1 99 ? -5.479 -5.810 -20.850 1.00 74.75 99 LEU A O 1
ATOM 836 N N . LEU A 1 100 ? -4.275 -3.931 -20.633 1.00 72.31 100 LEU A N 1
ATOM 837 C CA . LEU A 1 100 ? -5.338 -3.099 -20.100 1.00 72.31 100 LEU A CA 1
ATOM 838 C C . LEU A 1 100 ? -6.369 -2.780 -21.184 1.00 72.31 100 LEU A C 1
ATOM 840 O O . LEU A 1 100 ? -6.316 -1.760 -21.869 1.00 72.31 100 LEU A O 1
ATOM 844 N N . ARG A 1 101 ? -7.333 -3.686 -21.323 1.00 80.75 101 ARG A N 1
ATOM 845 C CA . ARG A 1 101 ? -8.576 -3.461 -22.060 1.00 80.75 101 ARG A CA 1
ATOM 846 C C . ARG A 1 101 ? -9.661 -3.046 -21.070 1.00 80.75 101 ARG A C 1
ATOM 848 O O . ARG A 1 101 ? -9.667 -3.505 -19.929 1.00 80.75 101 ARG A O 1
ATOM 855 N N . TRP A 1 102 ? -10.615 -2.235 -21.520 1.00 78.25 102 TRP A N 1
ATOM 856 C CA . TRP A 1 102 ? -11.741 -1.763 -20.702 1.00 78.25 102 TRP A CA 1
ATOM 857 C C . TRP A 1 102 ? -12.519 -2.915 -20.038 1.00 78.25 102 TRP A C 1
ATOM 859 O O . TRP A 1 102 ? -12.887 -2.824 -18.871 1.00 78.25 102 TRP A O 1
ATOM 869 N N . TRP A 1 103 ? -12.666 -4.047 -20.734 1.00 79.69 103 TRP A N 1
ATOM 870 C CA . TRP A 1 103 ? -13.289 -5.267 -20.207 1.00 79.69 103 TRP A CA 1
ATOM 871 C C . TRP A 1 103 ? -12.513 -5.888 -19.043 1.00 79.69 103 TRP A C 1
ATOM 873 O O . TRP A 1 103 ? -13.115 -6.315 -18.065 1.00 79.69 103 TRP A O 1
ATOM 883 N N . VAL A 1 104 ? -11.178 -5.905 -19.118 1.00 80.38 104 VAL A N 1
ATOM 884 C CA . VAL A 1 104 ? -10.317 -6.445 -18.053 1.00 80.38 104 VAL A CA 1
ATOM 885 C C . VAL A 1 104 ? -10.377 -5.541 -16.825 1.00 80.38 104 VAL A C 1
ATOM 887 O O . VAL A 1 104 ? -10.404 -6.032 -15.702 1.00 80.38 104 VAL A O 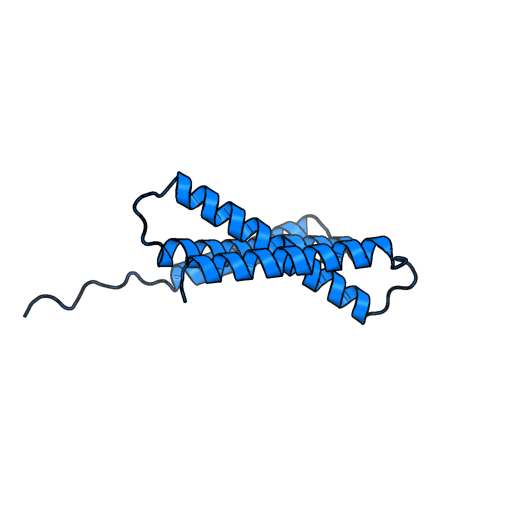1
ATOM 890 N N . LEU A 1 105 ? -10.473 -4.226 -17.035 1.00 77.56 105 LEU A N 1
ATOM 891 C CA . LEU A 1 105 ? -10.649 -3.251 -15.962 1.00 77.56 105 LEU A CA 1
ATOM 892 C C . LEU A 1 105 ? -11.978 -3.462 -15.220 1.00 77.56 105 LEU A C 1
ATOM 894 O O . LEU A 1 105 ? -11.983 -3.515 -13.992 1.00 77.56 105 LEU A O 1
ATOM 898 N N . ILE A 1 106 ? -13.081 -3.661 -15.950 1.00 83.81 106 ILE A N 1
ATOM 899 C CA . ILE A 1 106 ? -14.391 -3.986 -15.360 1.00 83.81 106 ILE A CA 1
ATOM 900 C C . ILE A 1 106 ? -14.331 -5.301 -14.577 1.00 83.81 106 ILE A C 1
ATOM 902 O O . ILE A 1 106 ? -14.775 -5.344 -13.432 1.00 83.81 106 ILE A O 1
ATOM 906 N N . LEU A 1 107 ? -13.744 -6.354 -15.156 1.00 83.88 107 LEU A N 1
ATOM 907 C CA . LEU A 1 107 ? -13.611 -7.666 -14.513 1.00 83.88 107 LEU A CA 1
ATOM 908 C C . LEU A 1 107 ? -12.787 -7.581 -13.220 1.00 83.88 107 LEU A C 1
ATOM 910 O O . LEU A 1 107 ? -13.153 -8.167 -12.203 1.00 83.88 107 LEU A O 1
ATOM 914 N N . PHE A 1 108 ? -11.710 -6.797 -13.240 1.00 79.44 108 PHE A N 1
ATOM 915 C CA . PHE A 1 108 ? -10.841 -6.579 -12.090 1.00 79.44 108 PHE A CA 1
ATOM 916 C C . PHE A 1 108 ? -11.561 -5.844 -10.952 1.00 79.44 108 PHE A C 1
ATOM 918 O O . PHE A 1 108 ? -11.499 -6.284 -9.803 1.00 79.44 108 PHE A O 1
ATOM 925 N N . ILE A 1 109 ? -12.317 -4.785 -11.271 1.00 82.25 109 ILE A N 1
ATOM 926 C CA . ILE A 1 109 ? -13.161 -4.077 -10.295 1.00 82.25 109 ILE A CA 1
ATOM 927 C C . ILE A 1 109 ? -14.225 -5.020 -9.722 1.00 82.25 109 ILE A C 1
ATOM 929 O O . ILE A 1 109 ? -14.434 -5.029 -8.509 1.00 82.25 109 ILE A O 1
ATOM 933 N N . LEU A 1 110 ? -14.865 -5.840 -10.560 1.00 84.69 110 LEU A N 1
ATOM 934 C CA . LEU A 1 110 ? -15.902 -6.785 -10.136 1.00 84.69 110 LEU A CA 1
ATOM 935 C C . LEU A 1 110 ? -15.368 -7.824 -9.148 1.00 84.69 110 LEU A C 1
ATOM 937 O O . LEU A 1 110 ? -15.974 -8.027 -8.099 1.00 84.69 110 LEU A O 1
ATOM 941 N N . ILE A 1 111 ? -14.220 -8.438 -9.448 1.00 83.62 111 ILE A N 1
ATOM 942 C CA . ILE A 1 111 ? -13.577 -9.430 -8.573 1.00 83.62 111 ILE A CA 1
ATOM 943 C C . ILE A 1 111 ? -13.233 -8.808 -7.219 1.00 83.62 111 ILE A C 1
ATOM 945 O O . ILE A 1 111 ? -13.521 -9.400 -6.180 1.00 83.62 111 ILE A O 1
ATOM 949 N N . LEU A 1 112 ? -12.645 -7.611 -7.213 1.00 77.81 112 LEU A N 1
ATOM 950 C CA . LEU A 1 112 ? -12.237 -6.940 -5.976 1.00 77.81 112 LEU A CA 1
ATOM 951 C C . LEU A 1 112 ? -13.445 -6.491 -5.150 1.00 77.81 112 LEU A C 1
ATOM 953 O O . LEU A 1 112 ? -13.450 -6.682 -3.935 1.00 77.81 112 LEU A O 1
ATOM 957 N N . THR A 1 113 ? -14.495 -5.997 -5.807 1.00 81.94 113 THR A N 1
ATOM 958 C CA . THR A 1 113 ? -15.770 -5.659 -5.158 1.00 81.94 113 THR A CA 1
ATOM 959 C C . THR A 1 113 ? -16.408 -6.903 -4.542 1.00 81.94 113 THR A C 1
ATOM 961 O O . THR A 1 113 ? -16.787 -6.888 -3.373 1.00 81.94 113 THR A O 1
ATOM 964 N N . ALA A 1 114 ? -16.473 -8.012 -5.283 1.00 82.31 114 ALA A N 1
ATOM 965 C CA . ALA A 1 114 ? -16.994 -9.279 -4.775 1.00 82.31 114 ALA A CA 1
ATOM 966 C C . ALA A 1 114 ? -16.188 -9.789 -3.570 1.00 82.31 114 ALA A C 1
ATOM 968 O O . ALA A 1 114 ? -16.775 -10.250 -2.590 1.00 82.31 114 ALA A O 1
ATOM 969 N N . LEU A 1 115 ? -14.859 -9.650 -3.602 1.00 82.12 115 LEU A N 1
ATOM 970 C CA . LEU A 1 115 ? -13.995 -9.993 -2.475 1.00 82.12 115 LEU A CA 1
ATOM 971 C C . LEU A 1 115 ? -14.316 -9.115 -1.253 1.00 82.12 115 LEU A C 1
ATOM 973 O O . LEU A 1 115 ? -14.461 -9.634 -0.147 1.00 82.12 115 LEU A O 1
ATOM 977 N N . GLU A 1 116 ? -14.480 -7.800 -1.434 1.00 77.75 116 GLU A N 1
ATOM 978 C CA . GLU A 1 116 ? -14.850 -6.885 -0.348 1.00 77.75 116 GLU A CA 1
ATOM 979 C C . GLU A 1 116 ? -16.209 -7.258 0.265 1.00 77.75 116 GLU A C 1
ATOM 981 O O . GLU A 1 116 ? -16.317 -7.391 1.490 1.00 77.75 116 GLU A O 1
ATOM 986 N N . PHE A 1 117 ? -17.216 -7.533 -0.569 1.00 77.81 117 PHE A N 1
ATOM 987 C CA . PHE A 1 117 ? -18.530 -8.009 -0.125 1.00 77.81 117 PHE A CA 1
ATOM 988 C C . PHE A 1 117 ? -18.453 -9.347 0.616 1.00 77.81 117 PHE A C 1
ATOM 990 O O . PHE A 1 117 ? -19.106 -9.509 1.649 1.00 77.81 117 PHE A O 1
ATOM 997 N N . PHE A 1 118 ? -17.622 -10.282 0.157 1.00 80.31 118 PHE A N 1
ATOM 998 C CA . PHE A 1 118 ? -17.407 -11.560 0.833 1.00 80.31 118 PHE A CA 1
ATOM 999 C C . PHE A 1 118 ? -16.828 -11.362 2.245 1.00 80.31 118 PHE A C 1
ATOM 1001 O O . PHE A 1 118 ? -17.326 -11.933 3.218 1.00 80.31 118 PHE A O 1
ATOM 1008 N N . PHE A 1 119 ? -15.838 -10.476 2.398 1.00 72.62 119 PHE A N 1
ATOM 1009 C CA . PHE A 1 119 ? -15.278 -10.136 3.711 1.00 72.62 119 PHE A CA 1
ATOM 1010 C C . PHE A 1 119 ? -16.265 -9.405 4.630 1.00 72.62 119 PHE A C 1
ATOM 1012 O O . PHE A 1 119 ? -16.182 -9.561 5.853 1.00 72.62 119 PHE A O 1
ATOM 1019 N N . ILE A 1 120 ? -17.176 -8.601 4.075 1.00 75.62 120 ILE A N 1
ATOM 1020 C CA . ILE A 1 120 ? -18.261 -7.967 4.838 1.00 75.62 120 ILE A CA 1
ATOM 1021 C C . ILE A 1 120 ? -19.266 -9.029 5.2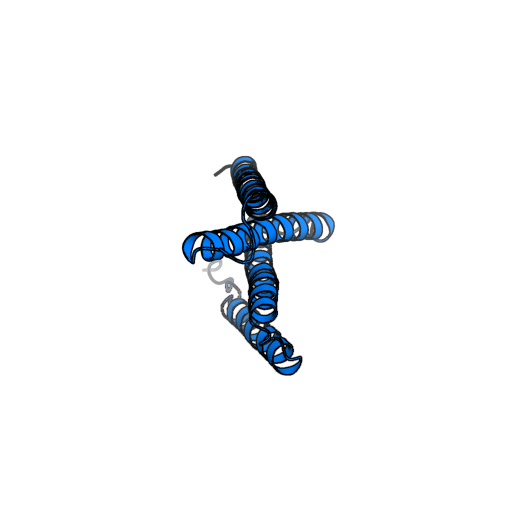97 1.00 75.62 120 ILE A C 1
ATOM 1023 O O . ILE A 1 120 ? -19.608 -9.065 6.475 1.00 75.62 120 ILE A O 1
ATOM 1027 N N . SER A 1 121 ? -19.671 -9.943 4.413 1.00 74.31 121 SER A N 1
ATOM 1028 C CA . SER A 1 121 ? -20.624 -11.015 4.727 1.00 74.31 121 SER A CA 1
ATOM 1029 C C . SER A 1 121 ? -20.115 -11.978 5.806 1.00 74.31 121 SER A C 1
ATOM 1031 O O . SER A 1 121 ? -20.910 -12.528 6.567 1.00 74.31 121 SER A O 1
ATOM 1033 N N . LEU A 1 122 ? -18.799 -12.187 5.894 1.00 69.06 122 LEU A N 1
ATOM 1034 C CA . LEU A 1 122 ? -18.179 -13.009 6.938 1.00 69.06 122 LEU A CA 1
ATOM 1035 C C . LEU A 1 122 ? -18.140 -12.316 8.308 1.00 69.06 122 LEU A C 1
ATOM 1037 O O . LEU A 1 122 ? -17.993 -12.987 9.333 1.00 69.06 122 LEU A O 1
ATOM 1041 N N . GLN A 1 123 ? -18.297 -10.990 8.363 1.00 63.62 123 GLN A N 1
ATOM 1042 C CA . GLN A 1 123 ? -18.497 -10.273 9.620 1.00 63.62 123 GLN A CA 1
ATOM 1043 C C . GLN A 1 123 ? -19.952 -10.421 10.064 1.00 63.62 123 GLN A C 1
ATOM 1045 O O . GLN A 1 123 ? -20.743 -9.484 9.993 1.00 63.62 123 GLN A O 1
ATOM 1050 N N . LYS A 1 124 ? -20.295 -11.618 10.556 1.00 51.31 124 LYS A N 1
ATOM 1051 C CA . LYS A 1 124 ? -21.551 -11.841 11.277 1.00 51.31 124 LYS A CA 1
ATOM 1052 C C . LYS A 1 124 ? -21.671 -10.815 12.416 1.00 51.31 124 LYS A C 1
ATOM 1054 O O . LYS A 1 124 ? -20.677 -10.581 13.117 1.00 51.31 124 LYS A O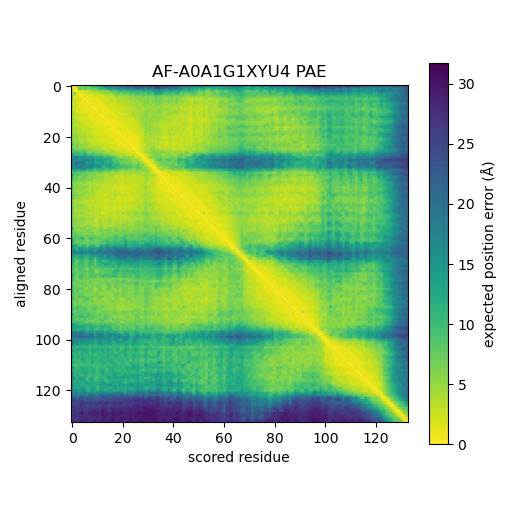 1
ATOM 1059 N N . PRO A 1 125 ? -22.854 -10.214 12.637 1.00 49.53 125 PRO A N 1
ATOM 1060 C CA . PRO A 1 125 ? -23.089 -9.417 13.829 1.00 49.53 125 PRO A CA 1
ATOM 1061 C C . PRO A 1 125 ? -22.806 -10.301 15.041 1.00 49.53 125 PRO A C 1
ATOM 1063 O O . PRO A 1 125 ? -23.285 -11.431 15.118 1.00 49.53 125 PRO A O 1
ATOM 1066 N N . LYS A 1 126 ? -21.972 -9.804 15.958 1.00 48.25 126 LYS A N 1
ATOM 1067 C CA . LYS A 1 126 ? -21.734 -10.439 17.253 1.00 48.25 126 LYS A CA 1
ATOM 1068 C C . LYS A 1 126 ? -23.091 -10.452 17.956 1.00 48.25 126 LYS A C 1
ATOM 1070 O O . LYS A 1 126 ? -23.528 -9.423 18.463 1.00 48.25 126 LYS A O 1
ATOM 1075 N N . THR A 1 127 ? -23.807 -11.567 17.859 1.00 50.44 127 THR A N 1
ATOM 1076 C CA . THR A 1 127 ? -25.098 -11.755 18.507 1.00 50.44 127 THR A CA 1
ATOM 1077 C C . THR A 1 127 ? -24.889 -11.560 19.999 1.00 50.44 127 THR A C 1
ATOM 1079 O O . THR A 1 127 ? -24.073 -12.244 20.615 1.00 50.44 127 THR A O 1
ATOM 1082 N N . ILE A 1 128 ? -25.578 -10.561 20.541 1.00 51.50 128 ILE A N 1
ATOM 1083 C CA . ILE A 1 128 ? -25.663 -10.252 21.962 1.00 51.50 128 ILE A CA 1
ATOM 1084 C C . ILE A 1 128 ? -26.461 -11.393 22.602 1.00 51.50 128 ILE A C 1
ATOM 1086 O O . ILE A 1 128 ? -27.676 -11.310 22.717 1.00 51.50 128 ILE A O 1
ATOM 1090 N N . TYR A 1 129 ? -25.791 -12.480 22.963 1.00 56.28 129 TYR A N 1
ATOM 1091 C CA . TYR A 1 129 ? -26.332 -13.498 23.856 1.00 56.28 129 TYR A CA 1
ATOM 1092 C C . TYR A 1 129 ? -25.226 -13.874 24.828 1.00 56.28 129 TYR A C 1
ATOM 1094 O O . TYR A 1 129 ? -24.420 -14.738 24.527 1.00 56.28 129 TYR A O 1
ATOM 1102 N N . GLU A 1 130 ? -25.143 -13.138 25.933 1.00 49.69 130 GLU A N 1
ATOM 1103 C CA . GLU A 1 130 ? -24.688 -13.630 27.241 1.00 49.69 130 GLU A CA 1
ATOM 1104 C C . GLU A 1 130 ? -24.843 -12.477 28.234 1.00 49.69 130 GLU A C 1
ATOM 1106 O O . GLU A 1 130 ? -23.968 -11.640 28.440 1.00 49.69 130 GLU A O 1
ATOM 1111 N N . GLY A 1 131 ? -26.062 -12.364 28.749 1.00 49.91 131 GLY A N 1
ATOM 1112 C CA . GLY A 1 131 ? -26.476 -11.303 29.655 1.00 49.91 131 GLY A CA 1
ATOM 1113 C C . GLY A 1 131 ? -27.946 -11.441 30.015 1.00 49.91 131 GLY A C 1
ATOM 1114 O O . GLY A 1 131 ? -28.699 -10.492 29.826 1.00 49.91 131 GLY A O 1
ATOM 1115 N N . LYS A 1 132 ? -28.348 -12.650 30.426 1.00 43.59 132 LYS A N 1
ATOM 1116 C CA . LYS A 1 132 ? -29.519 -12.967 31.261 1.00 43.59 132 LYS A CA 1
ATOM 1117 C C . LYS A 1 132 ? -29.635 -14.488 31.389 1.00 43.59 132 LYS A C 1
ATOM 1119 O O . LYS A 1 132 ? -30.131 -15.142 30.476 1.00 43.59 132 LYS A O 1
ATOM 1124 N N . ASN A 1 133 ? -29.107 -15.014 32.487 1.00 42.06 133 ASN A N 1
ATOM 1125 C CA . ASN A 1 133 ? -29.796 -15.919 33.409 1.00 42.06 133 ASN A CA 1
ATOM 1126 C C . ASN A 1 133 ? -28.947 -16.056 34.668 1.00 42.06 133 ASN A C 1
ATOM 1128 O O . ASN A 1 133 ? -27.741 -16.345 34.520 1.00 42.06 133 ASN A O 1
#

Solvent-accessible surface area (backbone atoms only — not comparable to full-atom values): 7436 Å² total; per-residue (Å²): 131,60,70,68,57,57,54,49,52,43,53,51,52,21,51,52,22,41,50,51,36,52,49,48,69,74,73,53,60,89,90,74,66,48,72,65,58,51,53,51,42,54,50,19,49,29,46,24,43,24,33,51,42,24,54,50,44,43,53,53,43,57,73,73,48,76,87,61,59,66,70,62,52,50,59,52,21,50,51,52,9,51,52,54,19,48,51,52,46,50,49,51,52,35,47,73,70,72,64,65,41,74,67,55,53,52,51,52,51,50,54,53,50,51,50,52,51,51,59,51,67,69,59,63,76,82,74,91,79,87,88,84,133

Sequence (133 aa):
MSLKIFFLLIILGTVFSGFNLVFILANFDPNQISFFTFLLFYLSLFFTLAGLIFLISDWLKKKILKNQLWYQRVRTSIRHAIFFSLILTGWAFLKSQKLLRWWVLILFILILTALEFFFISLQKPKTIYEGKN

pLDDT: mean 78.61, std 10.79, range [42.06, 91.81]